Protein AF-A0A7C6D8J3-F1 (afdb_monomer)

Foldseek 3Di:
DLLVVLVVLVVVLVVVCVVVVNPSDVVSVVSLVVSLVSLVVQQVVLVVVCPPPDDDNVVSVVSNVSSVVSNVVSVVVVVVVVD

pLDDT: mean 81.21, std 8.77, range [57.09, 91.06]

Nearest PDB structures (foldseek):
  9had-assembly1_A  TM=7.731E-01  e=1.162E+00  Dermatophagoides farinae
  7n7p-assembly1_B  TM=5.625E-01  e=8.681E+00  Homo sapiens

Sequence (83 aa):
MIGILVVLGFITVSIVSGINKGEGGLLLGIIGILLFVFAVFGFILSYKEMKKRDIYYRFPMIGIITNGIMLILLVIIYILGLY

Secondary structure (DSSP, 8-state):
-HHHHHHHHHHHHHHHHHHTTT--HHHHHHHHHHHHHHHHHHHHHHHHHHTSTTS-THHHHHHHHHHHHHHHHHHHHHHHHH-

Radius of gyration: 14.3 Å; Cα contacts (8 Å, |Δi|>4): 61; chains: 1; bounding box: 28×20×43 Å

Solvent-accessible surface area (backbone atoms only — not comparable to full-atom values): 4421 Å² total; per-residue (Å²): 112,58,34,60,53,38,51,53,51,47,53,51,52,51,50,54,23,56,76,48,74,65,67,40,58,72,64,49,49,53,52,50,51,52,41,46,53,50,20,51,52,30,25,53,51,20,52,56,55,58,67,46,93,84,58,74,61,68,62,29,50,52,32,32,54,50,8,48,52,49,43,53,53,50,51,52,50,51,56,60,74,72,106

Mean predicted aligned error: 6.17 Å

Structure (mmCIF, N/CA/C/O backbone):
data_AF-A0A7C6D8J3-F1
#
_entry.id   AF-A0A7C6D8J3-F1
#
loop_
_atom_site.group_PDB
_atom_site.id
_atom_site.type_symbol
_atom_site.label_atom_id
_atom_site.label_alt_id
_atom_site.label_comp_id
_atom_site.label_asym_id
_atom_site.label_entity_id
_atom_site.label_seq_id
_atom_site.pdbx_PDB_ins_code
_atom_site.Cartn_x
_atom_site.Cartn_y
_atom_site.Cartn_z
_atom_site.occupancy
_atom_site.B_iso_or_equiv
_atom_site.auth_seq_id
_atom_site.auth_comp_id
_atom_site.auth_asym_id
_atom_site.auth_atom_id
_atom_site.pdbx_PDB_model_num
ATOM 1 N N . MET A 1 1 ? -6.092 -8.791 8.989 1.00 68.56 1 MET A N 1
ATOM 2 C CA . MET A 1 1 ? -5.882 -9.743 7.873 1.00 68.56 1 MET A CA 1
ATOM 3 C C . MET A 1 1 ? -5.710 -9.052 6.523 1.00 68.56 1 MET A C 1
ATOM 5 O O . MET A 1 1 ? -4.722 -9.346 5.871 1.00 68.56 1 MET A O 1
ATOM 9 N N . ILE A 1 2 ? -6.573 -8.102 6.132 1.00 80.06 2 ILE A N 1
ATOM 10 C CA . ILE A 1 2 ? -6.487 -7.414 4.821 1.00 80.06 2 ILE A CA 1
ATOM 11 C C . ILE A 1 2 ? -5.103 -6.788 4.556 1.00 80.06 2 ILE A C 1
ATOM 13 O O . ILE A 1 2 ? -4.542 -7.006 3.492 1.00 80.06 2 ILE A O 1
ATOM 17 N N . GLY A 1 3 ? -4.492 -6.117 5.539 1.00 80.12 3 GLY A N 1
ATOM 18 C CA . GLY A 1 3 ? -3.161 -5.519 5.346 1.00 80.12 3 GLY A CA 1
ATOM 19 C C . GLY A 1 3 ? -2.046 -6.524 5.057 1.00 80.12 3 GLY A C 1
ATOM 20 O O . GLY A 1 3 ? -1.172 -6.245 4.250 1.00 80.12 3 GLY A O 1
ATOM 21 N N . ILE A 1 4 ? -2.107 -7.728 5.634 1.00 85.00 4 ILE A N 1
ATOM 22 C CA . ILE A 1 4 ? -1.126 -8.789 5.355 1.00 85.00 4 ILE A CA 1
ATOM 23 C C . ILE A 1 4 ? -1.281 -9.284 3.912 1.00 85.00 4 ILE A C 1
ATOM 25 O O . ILE A 1 4 ? -0.285 -9.491 3.229 1.00 85.00 4 ILE A O 1
ATOM 29 N N . LEU A 1 5 ? -2.521 -9.417 3.427 1.00 87.00 5 LEU A N 1
ATOM 30 C CA . LEU A 1 5 ? -2.792 -9.790 2.036 1.00 87.00 5 LEU A CA 1
ATOM 31 C C . LEU A 1 5 ? -2.262 -8.742 1.055 1.00 87.00 5 LEU A C 1
ATOM 33 O O . LEU A 1 5 ? -1.668 -9.106 0.046 1.00 87.00 5 LEU A O 1
ATOM 37 N N . VAL A 1 6 ? -2.424 -7.455 1.372 1.00 87.25 6 VAL A N 1
ATOM 38 C CA . VAL A 1 6 ? -1.893 -6.357 0.552 1.00 87.25 6 VAL A CA 1
ATOM 39 C C . VAL A 1 6 ? -0.363 -6.390 0.519 1.00 87.25 6 VAL A C 1
ATOM 41 O O . VAL A 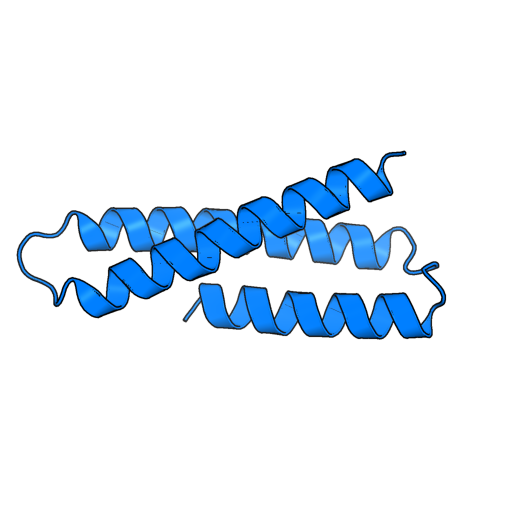1 6 ? 0.215 -6.263 -0.556 1.00 87.25 6 VAL A O 1
ATOM 44 N N . VAL A 1 7 ? 0.299 -6.618 1.660 1.00 88.19 7 VAL A N 1
ATOM 45 C CA . VAL A 1 7 ? 1.767 -6.751 1.741 1.00 88.19 7 VAL A CA 1
ATOM 46 C C . VAL A 1 7 ? 2.264 -7.941 0.922 1.00 88.19 7 VAL A C 1
ATOM 48 O O . VAL A 1 7 ? 3.166 -7.788 0.103 1.00 88.19 7 VAL A O 1
ATOM 51 N N . LEU A 1 8 ? 1.668 -9.120 1.107 1.00 89.88 8 LEU A N 1
ATOM 52 C CA . LEU A 1 8 ? 2.062 -10.322 0.370 1.00 89.88 8 LEU A CA 1
ATOM 53 C C . LEU A 1 8 ? 1.814 -10.160 -1.131 1.00 89.88 8 LEU A C 1
ATOM 55 O O . LEU A 1 8 ? 2.696 -10.459 -1.935 1.00 89.88 8 LEU A O 1
ATOM 59 N N . GLY A 1 9 ? 0.650 -9.633 -1.513 1.00 87.44 9 GLY A N 1
ATOM 60 C CA . GLY A 1 9 ? 0.322 -9.346 -2.906 1.00 87.44 9 GLY A CA 1
ATOM 61 C C . GLY A 1 9 ? 1.313 -8.370 -3.533 1.00 87.44 9 GLY A C 1
ATOM 62 O O . GLY A 1 9 ? 1.821 -8.629 -4.620 1.00 87.44 9 GLY A O 1
ATOM 63 N N . PHE A 1 10 ? 1.663 -7.304 -2.814 1.00 88.31 10 PHE A N 1
ATOM 64 C CA . PHE A 1 10 ? 2.655 -6.331 -3.258 1.00 88.31 10 PHE A CA 1
ATOM 65 C C . PHE A 1 10 ? 4.032 -6.960 -3.478 1.00 88.31 10 PHE A C 1
ATOM 67 O O . PHE A 1 10 ? 4.585 -6.814 -4.561 1.00 88.31 10 PHE A O 1
ATOM 74 N N . ILE A 1 11 ? 4.552 -7.723 -2.509 1.00 88.75 11 ILE A N 1
ATOM 75 C CA . ILE A 1 11 ? 5.844 -8.417 -2.645 1.00 88.75 11 ILE A CA 1
ATOM 76 C C . ILE A 1 11 ? 5.832 -9.339 -3.869 1.00 88.75 11 ILE A C 1
ATOM 78 O O . ILE A 1 11 ? 6.782 -9.349 -4.650 1.00 88.75 11 ILE A O 1
ATOM 82 N N . THR A 1 12 ? 4.740 -10.079 -4.065 1.00 88.00 12 THR A N 1
ATOM 83 C CA . THR A 1 12 ? 4.600 -11.005 -5.196 1.00 88.00 12 THR A CA 1
ATOM 84 C C . THR A 1 12 ? 4.642 -10.250 -6.526 1.00 88.00 12 THR A C 1
ATOM 86 O O . THR A 1 12 ? 5.397 -10.621 -7.422 1.00 88.00 12 THR A O 1
ATOM 89 N N . VAL A 1 13 ? 3.893 -9.149 -6.640 1.00 85.50 13 VAL A N 1
ATOM 90 C CA . VAL A 1 13 ? 3.883 -8.285 -7.831 1.00 85.50 13 VAL A CA 1
ATOM 91 C C . VAL A 1 13 ? 5.253 -7.653 -8.070 1.00 85.50 13 VAL A C 1
ATOM 93 O O . VAL A 1 13 ? 5.710 -7.626 -9.210 1.00 85.50 13 VAL A O 1
ATOM 96 N N . SER A 1 14 ? 5.940 -7.192 -7.023 1.00 83.75 14 SER A N 1
ATOM 97 C CA . SER A 1 14 ? 7.281 -6.612 -7.134 1.00 83.75 14 SER A CA 1
ATOM 98 C C . SER A 1 14 ? 8.313 -7.626 -7.628 1.00 83.75 14 SER A C 1
ATOM 100 O O . SER A 1 14 ? 9.110 -7.295 -8.503 1.00 83.75 14 SER A O 1
ATOM 102 N N . ILE A 1 15 ? 8.280 -8.865 -7.127 1.00 86.50 15 ILE A N 1
ATOM 103 C CA . ILE A 1 15 ? 9.180 -9.936 -7.581 1.00 86.50 15 ILE A CA 1
ATOM 104 C C . ILE A 1 15 ? 8.887 -10.293 -9.041 1.00 86.50 15 ILE A C 1
ATOM 106 O O . ILE A 1 15 ? 9.808 -10.341 -9.854 1.00 86.50 15 ILE A O 1
ATOM 110 N N . VAL A 1 16 ? 7.613 -10.495 -9.391 1.00 84.19 16 VAL A N 1
ATOM 111 C CA . VAL A 1 16 ? 7.205 -10.819 -10.768 1.00 84.19 16 VAL A CA 1
ATOM 112 C C . VAL A 1 16 ? 7.581 -9.690 -11.731 1.00 84.19 16 VAL A C 1
ATOM 114 O O . VAL A 1 16 ? 8.113 -9.954 -12.807 1.00 84.19 16 VAL A O 1
ATOM 117 N N . SER A 1 17 ? 7.376 -8.433 -11.332 1.00 81.69 17 SER A N 1
ATOM 118 C CA . SER A 1 17 ? 7.788 -7.261 -12.110 1.00 81.69 17 SER A CA 1
ATOM 119 C C . SER A 1 17 ? 9.307 -7.217 -12.309 1.00 81.69 17 SER A C 1
ATOM 121 O O . SER A 1 17 ? 9.776 -7.012 -13.428 1.00 81.69 17 SER A O 1
ATOM 123 N N . GLY A 1 18 ? 10.085 -7.491 -11.255 1.00 79.56 18 GLY A N 1
ATOM 124 C CA . GLY A 1 18 ? 11.547 -7.539 -11.319 1.00 79.56 18 GLY A CA 1
ATOM 125 C C . GLY A 1 18 ? 12.084 -8.640 -12.239 1.00 79.56 18 GLY A C 1
ATOM 126 O O . GLY A 1 18 ? 13.005 -8.390 -13.014 1.00 79.56 18 GLY A O 1
ATOM 127 N N . ILE A 1 19 ? 11.480 -9.835 -12.215 1.00 81.81 19 ILE A N 1
ATOM 128 C CA . ILE A 1 19 ? 11.838 -10.945 -13.119 1.00 81.81 19 ILE A CA 1
ATOM 129 C C . ILE A 1 19 ? 11.546 -10.571 -14.578 1.00 81.81 19 ILE A C 1
ATOM 131 O O . ILE A 1 19 ? 12.361 -10.841 -15.460 1.00 81.81 19 ILE A O 1
ATOM 135 N N . ASN A 1 20 ? 10.434 -9.877 -14.822 1.00 79.31 20 ASN A N 1
ATOM 136 C CA . ASN A 1 20 ? 10.058 -9.374 -16.144 1.00 79.31 20 ASN A CA 1
ATOM 137 C C . ASN A 1 20 ? 10.805 -8.084 -16.539 1.00 79.31 20 ASN A C 1
ATOM 139 O O . ASN A 1 20 ? 10.373 -7.392 -17.453 1.00 79.31 20 ASN A O 1
ATOM 143 N N . LYS A 1 21 ? 11.912 -7.731 -15.864 1.00 75.75 21 LYS A N 1
ATOM 144 C CA . LYS A 1 21 ? 12.727 -6.524 -16.126 1.00 75.75 21 LYS A CA 1
ATOM 145 C C . LYS A 1 21 ? 11.939 -5.204 -16.097 1.00 75.75 21 LYS A C 1
ATOM 147 O O . LYS A 1 21 ? 12.338 -4.234 -16.733 1.00 75.75 21 LYS A O 1
ATOM 152 N N . GLY A 1 22 ? 10.829 -5.154 -15.364 1.00 65.44 22 GLY A N 1
ATOM 153 C CA . GLY A 1 22 ? 9.926 -4.003 -15.345 1.00 65.44 22 GLY A CA 1
ATOM 154 C C . GLY A 1 22 ? 8.907 -3.975 -16.491 1.00 65.44 22 GLY A C 1
ATOM 155 O O . GLY A 1 22 ? 8.004 -3.143 -16.462 1.00 65.44 22 GLY A O 1
ATOM 156 N N . GLU A 1 23 ? 8.942 -4.923 -17.435 1.00 69.69 23 GLU A N 1
ATOM 157 C CA . G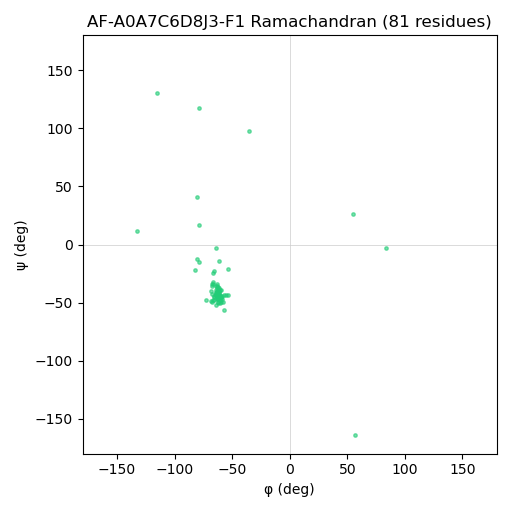LU A 1 23 ? 7.930 -5.100 -18.491 1.00 69.69 23 GLU A CA 1
ATOM 158 C C . GLU A 1 23 ? 6.695 -5.859 -17.977 1.00 69.69 23 GLU A C 1
ATOM 160 O O . GLU A 1 23 ? 6.113 -6.716 -18.638 1.0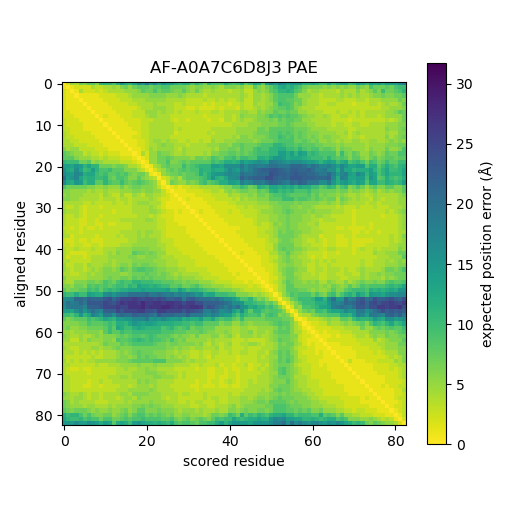0 69.69 23 GLU A O 1
ATOM 165 N N . GLY A 1 24 ? 6.258 -5.532 -16.761 1.00 65.19 24 GLY A N 1
ATOM 166 C CA . GLY A 1 24 ? 5.029 -6.060 -16.171 1.00 65.19 24 GLY A CA 1
ATOM 167 C C . GLY A 1 24 ? 3.754 -5.717 -16.942 1.00 65.19 24 GLY A C 1
ATOM 168 O O . GLY A 1 24 ? 2.693 -6.300 -16.696 1.00 65.19 24 GLY A O 1
ATOM 169 N N . GLY A 1 25 ? 3.864 -4.764 -17.869 1.00 73.00 25 GLY A N 1
ATOM 170 C CA . GLY A 1 25 ? 2.789 -4.311 -18.730 1.00 73.00 25 GLY A CA 1
ATOM 171 C C . GLY A 1 25 ? 1.560 -3.827 -17.959 1.00 73.00 25 GLY A C 1
ATOM 172 O O . GLY A 1 25 ? 1.568 -3.579 -16.751 1.00 73.00 25 GLY A O 1
ATOM 173 N N . LEU A 1 26 ? 0.456 -3.722 -18.691 1.00 77.31 26 LEU A N 1
ATOM 174 C CA . LEU A 1 26 ? -0.820 -3.225 -18.180 1.00 77.31 26 LEU A CA 1
ATOM 175 C C . LEU A 1 26 ? -1.445 -4.173 -17.132 1.00 77.31 26 LEU A C 1
ATOM 177 O O . LEU A 1 26 ? -2.190 -3.735 -16.258 1.00 77.31 26 LEU A O 1
ATOM 181 N N . LEU A 1 27 ? -1.092 -5.463 -17.171 1.00 80.75 27 LEU A N 1
ATOM 182 C CA . LEU A 1 27 ? -1.578 -6.499 -16.252 1.00 80.75 27 LEU A CA 1
ATOM 183 C C . LEU A 1 27 ? -1.064 -6.314 -14.817 1.00 80.75 27 LEU A C 1
ATOM 185 O O . LEU A 1 27 ? -1.873 -6.320 -13.887 1.00 80.75 27 LEU A O 1
ATOM 189 N N . LEU A 1 28 ? 0.246 -6.104 -14.619 1.00 82.25 28 LEU A N 1
ATOM 190 C CA . LEU A 1 28 ? 0.781 -5.819 -13.278 1.00 82.25 28 LEU A CA 1
ATOM 191 C C . LEU A 1 28 ? 0.284 -4.468 -12.750 1.00 82.25 28 LEU A C 1
ATOM 193 O O . LEU A 1 28 ? 0.029 -4.349 -11.551 1.00 82.25 28 LEU A O 1
ATOM 197 N N . GLY A 1 29 ? 0.058 -3.496 -13.642 1.00 81.88 29 GLY A N 1
ATOM 198 C CA . GLY A 1 29 ? -0.626 -2.245 -13.316 1.00 81.88 29 GLY A CA 1
ATOM 199 C C . GLY A 1 29 ? -2.025 -2.492 -12.746 1.00 81.88 29 GLY A C 1
ATOM 200 O O . GLY A 1 29 ? -2.294 -2.131 -11.607 1.00 81.88 29 GLY A O 1
ATOM 201 N N . ILE A 1 30 ? -2.905 -3.198 -13.465 1.00 86.00 30 ILE A N 1
ATOM 202 C CA . ILE A 1 30 ? -4.268 -3.501 -12.980 1.00 86.00 30 ILE A CA 1
ATOM 203 C C . ILE A 1 30 ? -4.239 -4.214 -11.619 1.00 86.00 30 ILE A C 1
ATOM 205 O O . ILE A 1 30 ? -4.999 -3.854 -10.717 1.00 86.00 30 ILE A O 1
ATOM 209 N N . ILE A 1 31 ? -3.346 -5.194 -11.441 1.00 88.00 31 ILE A N 1
ATOM 210 C CA . ILE A 1 31 ? -3.198 -5.907 -10.163 1.00 88.00 31 ILE A CA 1
ATOM 211 C C . ILE A 1 31 ? -2.752 -4.945 -9.053 1.00 88.00 31 ILE A C 1
ATOM 213 O O . ILE A 1 31 ? -3.285 -4.995 -7.943 1.00 88.00 31 ILE A O 1
ATOM 217 N N . GLY A 1 32 ? -1.834 -4.024 -9.348 1.00 86.19 32 GLY A N 1
ATOM 218 C CA . GLY A 1 32 ? -1.444 -2.961 -8.428 1.00 86.19 32 GLY A CA 1
ATOM 219 C C . GLY A 1 32 ? -2.617 -2.054 -8.036 1.00 86.19 32 GLY A C 1
ATOM 220 O O . GLY A 1 32 ? -2.719 -1.673 -6.871 1.00 86.19 32 GLY A O 1
ATOM 221 N N . ILE A 1 33 ? -3.518 -1.717 -8.973 1.00 88.31 33 ILE A N 1
ATOM 222 C CA . ILE A 1 33 ? -4.691 -0.859 -8.699 1.00 88.31 33 ILE A CA 1
ATOM 223 C C . ILE A 1 33 ? -5.642 -1.618 -7.774 1.00 88.31 33 ILE A C 1
ATOM 225 O O . ILE A 1 33 ? -6.144 -1.062 -6.799 1.00 88.31 33 ILE A O 1
ATOM 229 N N . LEU A 1 34 ? -5.855 -2.908 -8.034 1.00 90.19 34 LEU A N 1
ATOM 230 C CA . LEU A 1 34 ? -6.674 -3.759 -7.174 1.00 90.19 34 LEU A CA 1
ATOM 231 C C . LEU A 1 34 ? -6.100 -3.843 -5.754 1.00 90.19 34 LEU A C 1
ATOM 233 O O . LEU A 1 34 ? -6.843 -3.678 -4.786 1.00 90.19 34 LEU A O 1
ATOM 237 N N . LEU A 1 35 ? -4.783 -4.026 -5.612 1.00 88.75 35 LEU A N 1
ATOM 238 C CA . LEU A 1 35 ? -4.112 -4.011 -4.307 1.00 88.75 35 LEU A CA 1
ATOM 239 C C . LEU A 1 35 ? -4.258 -2.661 -3.597 1.00 88.75 35 LEU A C 1
ATOM 241 O O . LEU A 1 35 ? -4.469 -2.635 -2.385 1.00 88.75 35 LEU A O 1
ATOM 245 N N . PHE A 1 36 ? -4.215 -1.556 -4.342 1.00 88.44 36 PHE A N 1
ATOM 246 C CA . PHE A 1 36 ? -4.464 -0.218 -3.810 1.00 88.44 36 PHE A CA 1
ATOM 247 C C . PHE A 1 36 ? -5.888 -0.075 -3.267 1.00 88.44 36 PHE A C 1
ATOM 249 O O . PHE A 1 36 ? -6.070 0.354 -2.127 1.00 88.44 36 PHE A O 1
ATOM 256 N N . VAL A 1 37 ? -6.898 -0.518 -4.019 1.00 91.00 37 VAL A N 1
ATOM 257 C CA . VAL A 1 37 ? -8.295 -0.520 -3.560 1.00 91.00 37 VAL A CA 1
ATOM 258 C C . VAL A 1 37 ? -8.448 -1.365 -2.292 1.00 91.00 37 VAL A C 1
ATOM 260 O O . VAL A 1 37 ? -9.044 -0.906 -1.315 1.00 91.00 37 VAL A O 1
ATOM 263 N N . PHE A 1 38 ? -7.852 -2.560 -2.246 1.00 88.69 38 PHE A N 1
ATOM 264 C CA . PHE A 1 38 ? -7.866 -3.394 -1.040 1.00 88.69 38 PHE A CA 1
ATOM 265 C C . PHE A 1 38 ? -7.167 -2.735 0.156 1.00 88.69 38 PHE A C 1
ATOM 267 O O . PHE A 1 38 ? -7.663 -2.855 1.279 1.00 88.69 38 PHE A O 1
ATOM 274 N N . ALA A 1 39 ? -6.074 -2.000 -0.064 1.00 87.88 39 ALA A N 1
ATOM 275 C CA . ALA A 1 39 ? -5.391 -1.237 0.979 1.00 87.88 39 ALA A CA 1
ATOM 276 C C . ALA A 1 39 ? -6.284 -0.120 1.545 1.00 87.88 39 ALA A C 1
ATOM 278 O O . ALA A 1 39 ? -6.385 0.015 2.767 1.00 87.88 39 ALA A O 1
ATOM 279 N N . VAL A 1 40 ? -7.001 0.620 0.684 1.00 89.69 40 VAL A N 1
ATOM 280 C CA . VAL A 1 40 ? -7.987 1.637 1.103 1.00 89.69 40 VAL A CA 1
ATOM 281 C C . VAL A 1 40 ? -9.096 1.004 1.943 1.00 89.69 40 VAL A C 1
ATOM 283 O O . VAL A 1 40 ? -9.380 1.475 3.047 1.00 89.69 40 VAL A O 1
ATOM 286 N N . PHE A 1 41 ? -9.697 -0.092 1.474 1.00 89.69 41 PHE A N 1
ATOM 287 C CA . PHE A 1 41 ? -10.743 -0.793 2.225 1.00 89.69 41 PHE A CA 1
ATOM 288 C C . PHE A 1 41 ? -10.233 -1.319 3.572 1.00 89.69 41 PHE A C 1
ATOM 290 O O . PHE A 1 41 ? -10.896 -1.144 4.598 1.00 89.69 41 PHE A O 1
ATOM 297 N N . GLY A 1 42 ? -9.041 -1.921 3.588 1.00 85.19 42 GLY A N 1
ATOM 298 C CA . GLY A 1 42 ? -8.383 -2.395 4.803 1.00 85.19 42 GLY A CA 1
ATOM 299 C C . GLY A 1 42 ? -8.107 -1.268 5.797 1.00 85.19 42 GLY A C 1
ATOM 300 O O . GLY A 1 42 ? -8.308 -1.451 7.002 1.00 85.19 42 GLY A O 1
ATOM 301 N N . PHE A 1 43 ? -7.715 -0.093 5.305 1.00 86.75 43 PHE A N 1
ATOM 302 C CA . PHE A 1 43 ? -7.486 1.096 6.119 1.00 86.75 43 PHE A CA 1
ATOM 303 C C . PHE A 1 43 ? -8.787 1.638 6.727 1.00 86.75 43 PHE A C 1
ATOM 305 O O . PHE A 1 43 ? -8.853 1.821 7.943 1.00 86.75 43 PHE A O 1
ATOM 312 N N . ILE A 1 44 ? -9.845 1.813 5.924 1.00 87.06 44 ILE A N 1
ATOM 313 C CA . ILE A 1 44 ? -11.157 2.298 6.391 1.00 87.06 44 ILE A CA 1
ATOM 314 C C . ILE A 1 44 ? -11.746 1.349 7.440 1.00 87.06 44 ILE A C 1
ATOM 316 O O . ILE A 1 44 ? -12.238 1.798 8.478 1.00 87.06 44 ILE A O 1
ATOM 320 N N . LEU A 1 45 ? -11.675 0.037 7.196 1.00 84.81 45 LEU A N 1
ATOM 321 C CA . LEU A 1 45 ? -12.168 -0.963 8.139 1.00 84.81 45 LEU A CA 1
ATOM 322 C C . LEU A 1 45 ? -11.381 -0.908 9.454 1.00 84.81 45 LEU A C 1
ATOM 324 O O . LEU A 1 45 ? -11.985 -0.838 10.521 1.00 84.81 45 LEU A O 1
ATOM 328 N N . SER A 1 46 ? -10.046 -0.853 9.385 1.00 83.69 46 SER A N 1
ATOM 329 C CA . SER A 1 46 ? -9.197 -0.754 10.582 1.00 83.69 46 SER A CA 1
ATOM 330 C C . SER A 1 46 ? -9.468 0.535 11.368 1.00 83.69 46 SER A C 1
ATOM 332 O O . SER A 1 46 ? -9.549 0.500 12.594 1.00 83.69 46 SER A O 1
ATOM 334 N N . TYR A 1 47 ? -9.689 1.657 10.674 1.00 83.00 47 TYR A N 1
ATOM 335 C CA . TYR A 1 47 ? -10.059 2.937 11.281 1.00 83.00 47 TYR A CA 1
ATOM 336 C C . TYR A 1 47 ? -11.419 2.875 11.990 1.00 83.00 47 TYR A C 1
ATOM 338 O O . TYR A 1 47 ? -11.565 3.350 13.119 1.00 83.00 47 TYR A O 1
ATOM 346 N N . LYS A 1 48 ? -12.416 2.240 11.362 1.00 83.44 48 LYS A N 1
ATOM 347 C CA . LYS A 1 48 ? -13.751 2.056 11.944 1.00 83.44 48 LYS A CA 1
ATOM 348 C C . LYS A 1 48 ? -13.713 1.174 13.194 1.00 83.44 48 LYS A C 1
ATOM 350 O O . LYS A 1 48 ? -14.379 1.497 14.176 1.00 83.44 48 LYS A O 1
ATOM 355 N N . GLU A 1 49 ? -12.925 0.101 13.177 1.00 78.75 49 GLU A N 1
ATOM 356 C CA . GLU A 1 49 ? -12.746 -0.775 14.341 1.00 78.75 49 GLU A CA 1
ATOM 357 C C . GLU A 1 49 ? -11.994 -0.072 15.480 1.00 78.75 49 GLU A C 1
ATOM 359 O O . GLU A 1 49 ? -12.344 -0.264 16.641 1.00 78.75 49 GLU A O 1
ATOM 364 N N . MET A 1 50 ? -11.045 0.822 15.177 1.00 73.69 50 MET A N 1
ATOM 365 C CA . MET A 1 50 ? -10.343 1.614 16.198 1.00 73.69 50 MET A CA 1
ATOM 366 C C . MET A 1 50 ? -11.261 2.610 16.932 1.00 73.69 50 MET A C 1
ATOM 368 O O . MET A 1 50 ? -10.969 3.019 18.054 1.00 73.69 50 MET A O 1
ATOM 372 N N . LYS A 1 51 ? -12.391 2.994 16.321 1.00 73.06 51 LYS A N 1
ATOM 373 C CA . LYS A 1 51 ? -13.394 3.885 16.927 1.00 73.06 51 LYS A CA 1
ATOM 374 C C . LYS A 1 51 ? -14.317 3.163 17.923 1.00 73.06 51 LYS A C 1
ATOM 376 O O . LYS A 1 51 ? -15.009 3.829 18.695 1.00 73.06 51 LYS A O 1
ATOM 381 N N . LYS A 1 52 ? -14.351 1.825 17.933 1.00 75.94 52 LYS A N 1
ATOM 382 C CA . LYS A 1 52 ? -15.150 1.053 18.896 1.00 75.94 52 LYS A CA 1
ATOM 383 C C . LYS A 1 52 ? -14.413 1.017 20.241 1.00 75.94 52 LYS A C 1
ATOM 385 O O . LYS A 1 52 ? -13.309 0.499 20.333 1.00 75.94 52 LYS A O 1
ATOM 390 N N . ARG A 1 53 ? -15.040 1.588 21.275 1.00 57.09 53 ARG A N 1
ATOM 391 C CA . ARG A 1 53 ? -14.459 1.904 22.599 1.00 57.09 53 ARG A CA 1
ATOM 392 C C . ARG A 1 53 ? -13.992 0.707 23.450 1.00 57.09 53 ARG A C 1
ATOM 394 O O . ARG A 1 53 ? -13.440 0.944 24.514 1.00 57.09 53 ARG A O 1
ATOM 401 N N . ASP A 1 54 ? -14.182 -0.532 22.995 1.00 59.34 54 ASP A N 1
ATOM 402 C CA . ASP A 1 54 ? -14.099 -1.734 23.846 1.00 59.34 54 ASP A CA 1
ATOM 403 C C . ASP A 1 54 ? -13.262 -2.889 23.263 1.00 59.34 54 ASP A C 1
ATOM 405 O O . ASP A 1 54 ? -13.292 -4.011 23.759 1.00 59.34 54 ASP A O 1
ATOM 409 N N . ILE A 1 55 ? -12.505 -2.655 22.187 1.00 61.25 55 ILE A N 1
ATOM 410 C CA . ILE A 1 55 ? -11.731 -3.714 21.522 1.00 61.25 55 ILE A CA 1
ATOM 411 C C . ILE A 1 55 ? -10.246 -3.398 21.658 1.00 61.25 55 ILE A C 1
ATOM 413 O O . ILE A 1 55 ? -9.830 -2.281 21.369 1.00 61.25 55 ILE A O 1
ATOM 417 N N . TYR A 1 56 ? -9.447 -4.380 22.093 1.00 58.78 56 TYR A N 1
ATOM 418 C CA . TYR A 1 56 ? -7.985 -4.322 22.212 1.00 58.78 56 TYR A CA 1
ATOM 419 C C . TYR A 1 56 ? -7.336 -3.482 21.095 1.00 58.78 56 TYR A C 1
ATOM 421 O O . TYR A 1 56 ? -7.061 -3.983 20.003 1.00 58.78 56 TYR A O 1
ATOM 429 N N . TYR A 1 57 ? -7.036 -2.214 21.400 1.00 63.38 57 TYR A N 1
ATOM 430 C CA . TYR A 1 57 ? -6.545 -1.199 20.456 1.00 63.38 57 TYR A CA 1
ATOM 431 C C . TYR A 1 57 ? -5.300 -1.625 19.665 1.00 63.38 57 TYR A C 1
ATOM 433 O O . TYR A 1 57 ? -5.044 -1.112 18.579 1.00 63.38 57 TYR A O 1
ATOM 441 N N . ARG A 1 58 ? -4.543 -2.605 20.169 1.00 66.38 58 ARG A N 1
ATOM 442 C CA . ARG A 1 58 ? -3.328 -3.126 19.533 1.00 66.38 58 ARG A CA 1
ATOM 443 C C . ARG A 1 58 ? -3.595 -3.758 18.165 1.00 66.38 58 ARG A C 1
ATOM 445 O O . ARG A 1 58 ? -2.820 -3.534 17.240 1.00 66.38 58 ARG A O 1
ATOM 452 N N . PHE A 1 59 ? -4.686 -4.509 18.005 1.00 70.19 59 PHE A N 1
ATOM 453 C CA . PHE A 1 59 ? -4.967 -5.206 16.744 1.00 70.19 59 PHE A CA 1
ATOM 454 C C . PHE A 1 59 ? -5.408 -4.257 15.612 1.00 70.19 59 PHE A C 1
ATOM 456 O O . PHE A 1 59 ? -4.823 -4.333 14.527 1.00 70.19 59 PHE A O 1
ATOM 463 N N . PRO A 1 60 ? -6.364 -3.327 15.824 1.00 73.69 60 PRO A N 1
ATOM 464 C CA . PRO A 1 60 ? -6.726 -2.333 14.812 1.00 73.69 60 PRO A CA 1
ATOM 465 C C . PRO A 1 60 ? -5.573 -1.382 14.475 1.00 73.69 60 PRO A C 1
ATOM 467 O O . PRO A 1 60 ? -5.395 -1.032 13.311 1.00 73.69 60 PRO A O 1
ATOM 470 N N . MET A 1 61 ? -4.749 -1.012 15.461 1.00 79.06 61 MET A N 1
ATOM 471 C CA . MET A 1 61 ? -3.619 -0.099 15.265 1.00 79.06 61 MET A CA 1
ATOM 472 C C . MET A 1 61 ? -2.565 -0.676 14.310 1.00 79.06 61 MET A C 1
ATOM 474 O O . MET A 1 61 ? -2.132 0.018 13.392 1.00 79.06 61 MET A O 1
ATOM 478 N N . ILE A 1 62 ? -2.221 -1.963 14.443 1.00 82.50 62 ILE A N 1
ATOM 479 C CA . ILE A 1 62 ? -1.336 -2.652 13.486 1.00 82.50 62 ILE A CA 1
ATOM 480 C C . ILE A 1 62 ? -1.961 -2.656 12.083 1.00 82.50 62 ILE A C 1
ATOM 482 O O . ILE A 1 62 ? -1.264 -2.433 11.093 1.00 82.50 62 ILE A O 1
ATOM 486 N N . GLY A 1 63 ? -3.278 -2.863 11.984 1.00 81.12 63 GLY A N 1
ATOM 487 C CA . GLY A 1 63 ? -4.010 -2.812 10.716 1.00 81.12 63 GLY A CA 1
ATOM 488 C C . GLY A 1 63 ? -3.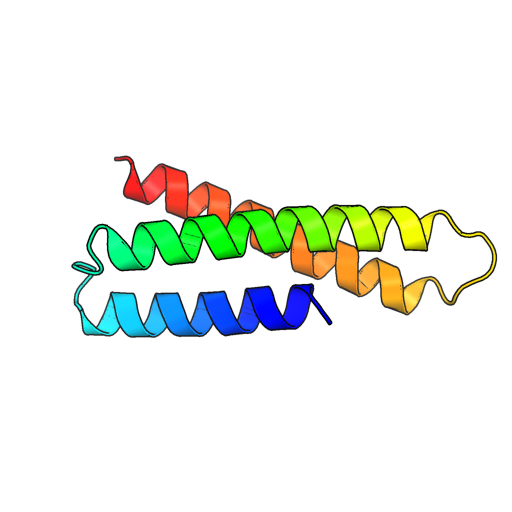955 -1.442 10.034 1.00 81.12 63 GLY A C 1
ATOM 489 O O . GLY A 1 63 ? -3.742 -1.371 8.825 1.00 81.12 63 GLY A O 1
ATOM 490 N N . ILE A 1 64 ? -4.094 -0.356 10.792 1.00 84.56 64 ILE A N 1
ATOM 491 C CA . ILE A 1 64 ? -3.991 1.016 10.269 1.00 84.56 64 ILE A CA 1
ATOM 492 C C . ILE A 1 64 ? -2.568 1.312 9.806 1.00 84.56 64 ILE A C 1
ATOM 494 O O . ILE A 1 64 ? -2.392 1.809 8.697 1.00 84.56 64 ILE A O 1
ATOM 498 N N . ILE A 1 65 ? -1.561 0.984 10.620 1.00 86.81 65 ILE A N 1
ATOM 499 C CA . ILE A 1 65 ? -0.154 1.252 10.293 1.00 86.81 65 ILE A CA 1
ATOM 500 C C . ILE A 1 65 ? 0.249 0.484 9.032 1.00 86.81 65 ILE A C 1
ATOM 502 O O . ILE A 1 65 ? 0.779 1.073 8.095 1.00 86.81 65 ILE A O 1
ATOM 506 N N . THR A 1 66 ? -0.051 -0.815 8.974 1.00 86.25 66 THR A N 1
ATOM 507 C CA . THR A 1 66 ? 0.306 -1.656 7.821 1.00 86.25 66 THR A CA 1
ATOM 508 C C . THR A 1 66 ? -0.405 -1.211 6.545 1.00 86.25 66 THR A C 1
ATOM 510 O O . THR A 1 66 ? 0.266 -0.936 5.555 1.00 86.25 66 THR A O 1
ATOM 513 N N . ASN A 1 67 ? -1.736 -1.060 6.554 1.00 86.81 67 ASN A N 1
ATOM 514 C CA . ASN A 1 67 ? -2.463 -0.600 5.364 1.00 86.81 67 ASN A CA 1
ATOM 515 C C . ASN A 1 67 ? -2.081 0.835 4.964 1.00 86.81 67 ASN A C 1
ATOM 517 O O . ASN A 1 67 ? -2.012 1.135 3.776 1.00 86.81 67 ASN A O 1
ATOM 521 N N . GLY A 1 68 ? -1.815 1.710 5.936 1.00 86.75 68 GLY A N 1
ATOM 522 C CA . GLY A 1 68 ? -1.411 3.095 5.696 1.00 86.75 68 GLY A CA 1
ATOM 523 C C . GLY A 1 68 ? -0.042 3.200 5.024 1.00 86.75 68 GLY A C 1
ATOM 524 O O . GLY A 1 68 ? 0.096 3.913 4.034 1.00 86.75 68 GLY A O 1
ATOM 525 N N . ILE A 1 69 ? 0.953 2.441 5.499 1.00 91.06 69 ILE A N 1
ATOM 526 C CA . ILE A 1 69 ? 2.276 2.372 4.855 1.00 91.06 69 ILE A CA 1
ATOM 527 C C . ILE A 1 69 ? 2.145 1.823 3.430 1.00 91.06 69 ILE A C 1
ATOM 529 O O . ILE A 1 69 ? 2.712 2.393 2.500 1.00 91.06 69 ILE A O 1
ATOM 533 N N . MET A 1 70 ? 1.359 0.758 3.242 1.00 88.38 70 MET A N 1
ATOM 534 C CA . MET A 1 70 ? 1.143 0.176 1.914 1.00 88.38 70 MET A CA 1
ATOM 535 C C . MET A 1 70 ? 0.459 1.146 0.953 1.00 88.38 70 MET A C 1
ATOM 537 O O . MET A 1 70 ? 0.822 1.186 -0.218 1.00 88.38 70 MET A O 1
ATOM 541 N N . LEU A 1 71 ? -0.484 1.958 1.439 1.00 90.75 71 LEU A N 1
ATOM 542 C CA . LEU A 1 71 ? -1.100 3.017 0.645 1.00 90.75 71 LEU A CA 1
ATOM 543 C C . LEU A 1 71 ? -0.058 4.003 0.122 1.00 90.75 71 LEU A C 1
ATOM 545 O O . LEU A 1 71 ? -0.033 4.272 -1.075 1.00 90.75 71 LEU A O 1
ATOM 549 N N . ILE A 1 72 ? 0.824 4.494 0.994 1.00 90.88 72 ILE A N 1
ATOM 550 C CA . ILE A 1 72 ? 1.880 5.441 0.612 1.00 90.88 72 ILE A CA 1
ATOM 551 C C . ILE A 1 72 ? 2.813 4.815 -0.432 1.00 90.88 72 ILE A C 1
ATOM 553 O O . ILE A 1 72 ? 3.069 5.427 -1.467 1.00 90.88 72 ILE A O 1
ATOM 557 N N . LEU A 1 73 ? 3.280 3.586 -0.196 1.00 88.75 73 LEU A N 1
ATOM 558 C CA . LEU A 1 73 ? 4.172 2.881 -1.124 1.00 88.75 73 LEU A CA 1
ATOM 559 C C . LEU A 1 73 ? 3.528 2.662 -2.497 1.00 88.75 73 LEU A C 1
ATOM 561 O O . LEU A 1 73 ? 4.168 2.899 -3.521 1.00 88.75 73 LEU A O 1
ATOM 565 N N . LEU A 1 74 ? 2.259 2.246 -2.524 1.00 87.19 74 LEU A N 1
ATOM 566 C CA . LEU A 1 74 ? 1.523 2.046 -3.768 1.00 87.19 74 LEU A CA 1
ATOM 567 C C . LEU A 1 74 ? 1.344 3.366 -4.527 1.00 87.19 74 LEU A C 1
ATOM 569 O O . LEU A 1 74 ? 1.572 3.379 -5.731 1.00 87.19 74 LEU A O 1
ATOM 573 N N . VAL A 1 75 ? 1.023 4.479 -3.851 1.00 88.75 75 VAL A N 1
ATOM 574 C CA . VAL A 1 75 ? 0.949 5.805 -4.500 1.00 88.75 75 VAL A CA 1
ATOM 575 C C . VAL A 1 75 ? 2.286 6.192 -5.124 1.00 88.75 75 VAL A C 1
ATOM 577 O O . VAL A 1 75 ? 2.310 6.628 -6.272 1.00 88.75 75 VAL A O 1
ATOM 580 N N . ILE A 1 76 ? 3.396 6.017 -4.401 1.00 87.81 76 ILE A N 1
ATOM 581 C CA . ILE A 1 76 ? 4.732 6.358 -4.911 1.00 87.81 76 ILE A CA 1
ATOM 582 C C . ILE A 1 76 ? 5.030 5.575 -6.190 1.00 87.81 76 ILE A C 1
ATOM 584 O O . ILE A 1 76 ? 5.451 6.162 -7.182 1.00 87.81 76 ILE A O 1
ATOM 588 N N . ILE A 1 77 ? 4.771 4.267 -6.194 1.00 83.94 77 ILE A N 1
ATOM 589 C CA . ILE A 1 77 ? 5.017 3.418 -7.366 1.00 83.94 77 ILE A CA 1
ATOM 590 C C . ILE A 1 77 ? 4.083 3.775 -8.520 1.00 83.94 77 ILE A C 1
ATOM 592 O O . ILE A 1 77 ? 4.517 3.754 -9.666 1.00 83.94 77 ILE A O 1
ATOM 596 N N . TYR A 1 78 ? 2.836 4.160 -8.239 1.00 82.62 78 TYR A N 1
ATOM 597 C CA . TYR A 1 78 ? 1.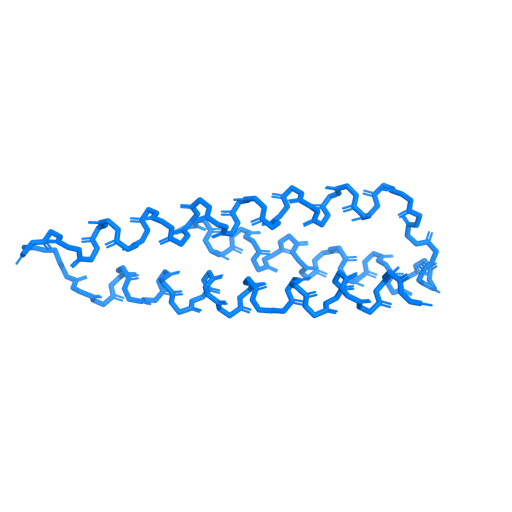924 4.659 -9.267 1.00 82.62 78 TYR A CA 1
ATOM 598 C C . TYR A 1 78 ? 2.424 5.932 -9.931 1.00 82.62 78 TYR A C 1
ATOM 600 O O . TYR A 1 78 ? 2.367 6.042 -11.151 1.00 82.62 78 TYR A O 1
ATOM 608 N N . ILE A 1 79 ? 2.913 6.881 -9.133 1.00 83.44 79 ILE A N 1
ATOM 609 C CA . ILE A 1 79 ? 3.470 8.131 -9.649 1.00 83.44 79 ILE A CA 1
ATOM 610 C C . ILE A 1 79 ? 4.738 7.836 -10.456 1.00 83.44 79 ILE A C 1
ATOM 612 O O . ILE A 1 79 ? 4.885 8.363 -11.551 1.00 83.44 79 ILE A O 1
ATOM 616 N N . LEU A 1 80 ? 5.621 6.967 -9.957 1.00 81.00 80 LEU A N 1
ATOM 617 C CA . LEU A 1 80 ? 6.843 6.580 -10.665 1.00 81.00 80 LEU A CA 1
ATOM 618 C C . LEU A 1 80 ? 6.574 5.791 -11.949 1.00 81.00 80 LEU A C 1
ATOM 620 O O . LEU A 1 80 ? 7.341 5.924 -12.884 1.00 81.00 80 LEU A O 1
ATOM 624 N N . GLY A 1 81 ? 5.525 4.970 -11.999 1.00 73.19 81 GLY A N 1
ATOM 625 C CA . GLY A 1 81 ? 5.146 4.230 -13.206 1.00 73.19 81 GLY A CA 1
ATOM 626 C C . GLY A 1 81 ? 4.361 5.060 -14.226 1.00 73.19 81 GLY A C 1
ATOM 627 O O . GLY A 1 81 ? 4.154 4.601 -15.346 1.00 73.19 81 GLY A O 1
ATOM 628 N N . LEU A 1 82 ? 3.888 6.248 -13.837 1.00 70.06 82 LEU A N 1
ATOM 629 C CA . LEU A 1 82 ? 3.231 7.215 -14.722 1.00 70.06 82 LEU A CA 1
ATOM 630 C C . LEU A 1 82 ? 4.229 8.080 -15.508 1.00 70.06 82 LEU A C 1
ATOM 632 O O . LEU A 1 82 ? 3.836 8.646 -16.528 1.00 70.06 82 LEU A O 1
ATOM 636 N N . TYR A 1 83 ? 5.465 8.204 -15.016 1.00 58.41 83 TYR A N 1
ATOM 637 C CA . TYR A 1 83 ? 6.562 8.970 -15.616 1.00 58.41 83 TYR A CA 1
ATOM 638 C C . TYR A 1 83 ? 7.569 8.049 -16.304 1.00 58.41 83 TYR A C 1
ATOM 640 O O . TYR A 1 83 ? 8.097 8.473 -17.355 1.00 58.41 83 TYR A O 1
#

=== Feature glossary ===
A reading guide for the features in this record.

Start from the sequence.

  · This is the polypeptide sequence — one letter per residue, N-terminus first. Length ranges from a few dozen residues for small domains to over a thousand for large multi-domain proteins.

Fold it, and you get atomic coordinates and the backbone conformation that goes with them.

  · Structure coordinates are given as an mmCIF _atom_site loop: one row per atom with element, residue name, chain id, sequence number, and x/y/z position in Å. Only the four main-chain atoms per residue are included here; side chains are omitted to keep the record compact.

  · Backbone dihedral angles. Every residue except chain termini has a φ (preceding-C → N → Cα → C) and a ψ (N → Cα → C → next-N). They are reported in degrees following the IUPAC sign convention. Secondary structure is essentially a statement about which (φ, ψ) basin each residue occupies.

  · The SS8 string is DSSP's per-residue secondary-structure call. α-helix (H) means an i→i+4 H-bond ladder; β-strand (E) m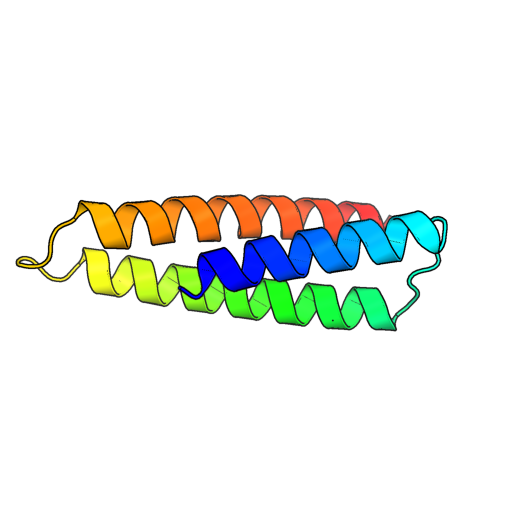ea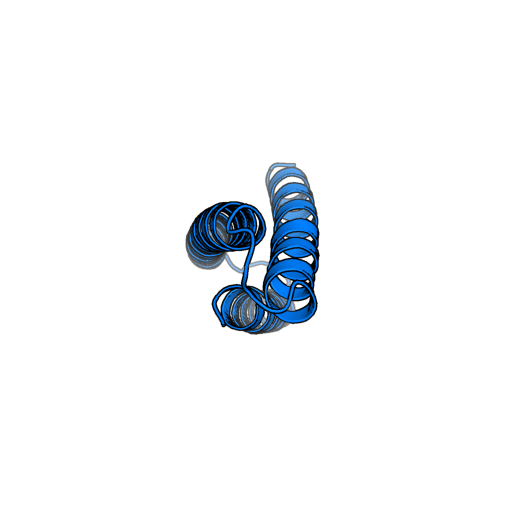ns the residue participates in a β-sheet; 3₁₀ (G) and π (I) are tighter and wider helices; T/S are turns/bends; '-' is loop.

  · SS3 is a coarse helix/strand/coil call (letters a/b/c) made by the P-SEA algorithm from inter-Cα distances and dihedrals. It is less detailed than DSSP but needs only Cα positions.

Summarize the fold with a handful of shape descriptors and a per-residue structural alphabet.

  · Radius of gyration (Rg) is the root-mean-square distance of Cα atoms from their centroid — a single number for overall size and compactness. A globular domain of N residues has Rg ≈ 2.2·N^0.38 Å; an extended or disordered chain has a much larger Rg. The Cα contact count is the number of residue pairs whose Cα atoms are within 8 Å and are more than four positions apart in sequence — a standard proxy for tertiary packing density. The bounding box is the smallest axis-aligned box enclosing all Cα atoms.

  · The Foldseek 3Di string encodes local tertiary geometry as a 20-letter alphabet — one character per residue — derived from the relative positions of nearby Cα atoms. Unlike the amino-acid sequence, 3Di is a direct function of the 3D structure, so two proteins with the same fold have simila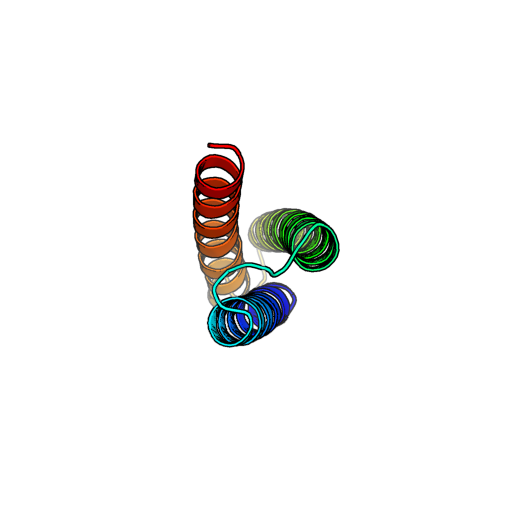r 3Di strings even at low sequence identity.

  · Solvent-accessible surface area (SASA) is the area in Å² traced out by the centre of a 1.4 Å probe sphere (a water molecule) rolled over the protein's van der Waals surface (Shrake–Rupley / Lee–Richards construction). Buried residues have near-zero SASA; fully exposed residues can exceed 200 Å². The total SASA scales roughly with the number of surface residues.

Ask how reliable the model is.

  · pLDDT (predicted Local Distance Difference Test) is AlphaFold's per-residue confidence score, ranging from 0 to 100. Values above 90 indicate high confidence (typically well-packed cores); 70–90 is confident; 50–70 low confidence; below 50 usually means the region is disordered or the prediction is unreliable there. AlphaFold stores pLDDT in the mmCIF B-factor column.

  · B-factor (Debye–Waller factor) reflects atomic displacement in the crystal lattice. It is an experimental observable (units Å²), not a prediction; low values mean the atom is 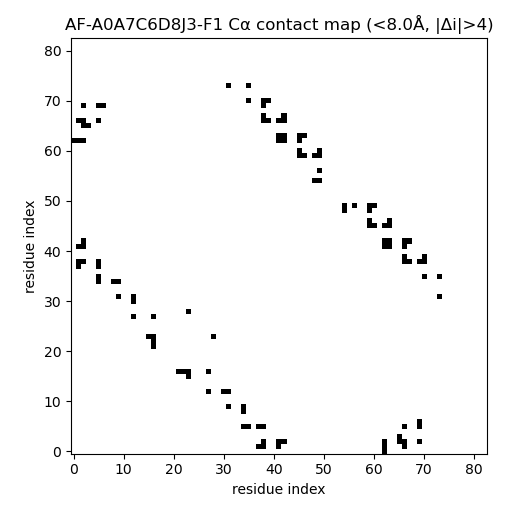pinned down, high values mean it moves or is heterogeneous across the crystal.

  · Predicted Aligned Error (PAE) is an AlphaFold confidence matrix: entry (i, j) is the expected error in the position of residue j, in ångströms, when the prediction is superimposed on the true structure at residue i. Low PAE within a block of residues means that block is internally rigid and well-predicted; high PAE between two blocks means their relative placement is uncertain even if each block individually is confident.

Place it in context: what it resembles, what it is annotated as, and how it looks.

  · Nearest PDB neighbors are the top structural matches found by Foldseek when searching this structure against the entire Protein Data Bank. Each hit reports a TM-score (0 to 1; >0.5 almost always implies the same fold) and an E-value. These are *structural* homologs — they may share no detectable sequence similarity.

  · Functional annotations link the protein to curated databases. InterPro entries identify conserved domains and families by matching the sequence against member-database signatures (Pfam, PROSITE, CDD, …). Gene Ontology (GO) terms describe molecular function, biological process, and cellular component in a controlled vocabulary. CATH places the structure in a hierarchical fold classification (Class/Architecture/Topology/Homologous-superfamily). The organism is the source species.

  · Three diagnostic plots accompany the record. The Cα contact map visualizes the tertiary structure as a 2D adjacency matrix (8 Å cutoff, sequence-local contacts suppressed). The Ramachandran plot shows the distribution of backbone (φ, ψ) torsions, with points in the α and β basins reflecting secondary structure content. The PAE plot shows AlphaFold's inter-residue confidence as a color matrix.

  · Six rendered views show the 3D structure from the faces of a cube — i.e. along ±x, ±y, ±z. Rendering representation is drawn randomly per protein from cartoon (secondary-structure ribbons), sticks (backbone bonds), or molecular surface; coloring is either N→C rainbow (blue at the N-terminus through red at the C-terminus) or one color per chain.